Protein AF-A0A524IT46-F1 (afdb_monomer_lite)

Foldseek 3Di:
DDDDDDDDDDDDDDDDDDDPDPDDDDDDDDDDDDDDDDDDDDDDDDDPDDDPPDDPPPPPPPPDDDDDDDDDDDDDPDDDDDDDDDDDPPPPPPPPPPDPDPPPPPPPPPPPPPPPPDDCVCVVVVPDDDDDDPDDDDDDDDPVCVVVVWDKDWDKDFDADPVRHTDDIDTPDMPTD

Structure (mmCIF, N/CA/C/O backbone):
data_AF-A0A524IT46-F1
#
_entry.id   AF-A0A524IT46-F1
#
loop_
_atom_site.group_PDB
_atom_site.id
_atom_site.type_symbol
_atom_site.label_atom_id
_atom_site.label_alt_id
_atom_site.label_comp_id
_atom_site.label_asym_id
_atom_site.label_entity_id
_atom_site.label_seq_id
_atom_site.pdbx_PDB_ins_code
_atom_site.Cartn_x
_atom_site.Cartn_y
_atom_site.Cartn_z
_atom_site.occupancy
_atom_site.B_iso_or_equiv
_atom_site.auth_seq_id
_atom_site.auth_comp_id
_atom_site.auth_asym_id
_atom_site.auth_atom_id
_atom_site.pdbx_PDB_model_num
ATOM 1 N N . MET A 1 1 ? -39.995 3.770 20.436 1.00 39.94 1 MET A N 1
ATOM 2 C CA . MET A 1 1 ? -40.757 3.853 19.175 1.00 39.94 1 MET A CA 1
ATOM 3 C C . MET A 1 1 ? -39.989 3.049 18.136 1.00 39.94 1 MET A C 1
ATOM 5 O O . MET A 1 1 ? -38.852 3.385 17.835 1.00 39.94 1 MET A O 1
ATOM 9 N N . TRP A 1 2 ? -40.535 1.892 17.767 1.00 44.12 2 TRP A N 1
ATOM 10 C CA . TRP A 1 2 ? -39.884 0.847 16.975 1.00 44.12 2 TRP A CA 1
ATOM 11 C C . TRP A 1 2 ? -40.131 1.071 15.482 1.00 44.12 2 TRP A C 1
ATOM 13 O O . TRP A 1 2 ? -41.262 1.353 15.103 1.00 44.12 2 TRP A O 1
ATOM 23 N N . LEU A 1 3 ? -39.120 0.862 14.637 1.00 50.19 3 LEU A N 1
ATOM 24 C CA . LEU A 1 3 ? -39.320 0.649 13.203 1.00 50.19 3 LEU A CA 1
ATOM 25 C C . LEU A 1 3 ? -38.390 -0.468 12.727 1.00 50.19 3 LEU A C 1
ATOM 27 O O . LEU A 1 3 ? -37.176 -0.318 12.615 1.00 50.19 3 LEU A O 1
ATOM 31 N N . LYS A 1 4 ? -39.018 -1.626 12.522 1.00 51.12 4 LYS A N 1
ATOM 32 C CA . LYS A 1 4 ? -38.466 -2.873 12.002 1.00 51.12 4 LYS A CA 1
ATOM 33 C C . LYS A 1 4 ? -38.651 -2.841 10.483 1.00 51.12 4 LYS A C 1
ATOM 35 O O . LYS A 1 4 ? -39.769 -2.629 10.023 1.00 51.12 4 LYS A O 1
ATOM 40 N N . LYS A 1 5 ? -37.585 -3.047 9.708 1.00 56.12 5 LYS A N 1
ATOM 41 C CA . LYS A 1 5 ? -37.673 -3.260 8.256 1.00 56.12 5 LYS A CA 1
ATOM 42 C C . LYS A 1 5 ? -36.943 -4.551 7.908 1.00 56.12 5 LYS A C 1
ATOM 44 O O . LYS A 1 5 ? -35.742 -4.663 8.126 1.00 56.12 5 LYS A O 1
ATOM 49 N N . SER A 1 6 ? -37.704 -5.527 7.424 1.00 55.91 6 SER A N 1
ATOM 50 C CA . SER A 1 6 ? -37.233 -6.787 6.852 1.00 55.91 6 SER A CA 1
ATOM 51 C C . SER A 1 6 ? -37.182 -6.687 5.328 1.00 55.91 6 SER A C 1
ATOM 53 O O . SER A 1 6 ? -38.125 -6.186 4.721 1.00 55.91 6 SER A O 1
ATOM 55 N N . SER A 1 7 ? -36.123 -7.214 4.720 1.00 52.28 7 SER A N 1
ATOM 56 C CA . SER A 1 7 ? -36.059 -7.634 3.311 1.00 52.28 7 SER A CA 1
ATOM 57 C C . SER A 1 7 ? -34.937 -8.680 3.241 1.00 52.28 7 SER A C 1
ATOM 59 O O . SER A 1 7 ? -33.802 -8.350 3.568 1.00 52.28 7 SER A O 1
ATOM 61 N N . SER A 1 8 ? -35.245 -9.983 3.166 1.00 53.09 8 SER A N 1
ATOM 62 C CA . SER A 1 8 ? -35.375 -10.779 1.923 1.00 53.09 8 SER A CA 1
ATOM 63 C C . SER A 1 8 ? -34.148 -10.586 1.021 1.00 53.09 8 SER A C 1
ATOM 65 O O . SER A 1 8 ? -34.029 -9.533 0.404 1.00 53.09 8 SER A O 1
ATOM 67 N N . MET A 1 9 ? -33.097 -11.406 1.137 1.00 45.31 9 MET A N 1
ATOM 68 C CA . MET A 1 9 ? -32.900 -12.777 0.614 1.00 45.31 9 MET A CA 1
ATOM 69 C C . MET A 1 9 ? -32.744 -12.805 -0.916 1.00 45.31 9 MET A C 1
ATOM 71 O O . MET A 1 9 ? -33.704 -12.633 -1.658 1.00 45.31 9 MET A O 1
ATOM 75 N N . GLY A 1 10 ? -31.492 -12.992 -1.337 1.00 50.19 10 GLY A N 1
ATOM 76 C CA . GLY A 1 10 ? -31.010 -13.196 -2.698 1.00 50.19 10 GLY A CA 1
ATOM 77 C C . GLY A 1 10 ? -29.637 -13.871 -2.606 1.00 50.19 10 GLY A C 1
ATOM 78 O O . GLY A 1 10 ? -28.869 -13.615 -1.681 1.00 50.19 10 GLY A O 1
ATOM 79 N N . GLU A 1 11 ? -29.404 -14.814 -3.499 1.00 43.94 11 GLU A N 1
ATOM 80 C CA . GLU A 1 11 ? -28.719 -16.079 -3.270 1.00 43.94 11 GLU A CA 1
ATOM 81 C C . GLU A 1 11 ? -27.234 -16.061 -3.701 1.00 43.94 11 GLU A C 1
ATOM 83 O O . GLU A 1 11 ? -26.870 -15.502 -4.728 1.00 43.94 11 GLU A O 1
ATOM 88 N N . ILE A 1 12 ? -26.394 -16.654 -2.846 1.00 54.09 12 ILE A N 1
ATOM 89 C CA . ILE A 1 12 ? -25.163 -17.436 -3.074 1.00 54.09 12 ILE A CA 1
ATOM 90 C C . ILE A 1 12 ? -24.257 -17.048 -4.267 1.00 54.09 12 ILE A C 1
ATOM 92 O O . ILE A 1 12 ? -24.386 -17.557 -5.373 1.00 54.09 12 ILE A O 1
ATOM 96 N N . HIS A 1 13 ? -23.170 -16.334 -3.958 1.00 48.09 13 HIS A N 1
ATOM 97 C CA . HIS A 1 13 ? -21.850 -16.641 -4.518 1.00 48.09 13 HIS A CA 1
ATOM 98 C C . HIS A 1 13 ? -20.865 -16.828 -3.361 1.00 48.09 13 HIS A C 1
ATOM 100 O O . HIS A 1 13 ? -20.637 -15.940 -2.540 1.00 48.09 13 HIS A O 1
ATOM 106 N N . THR A 1 14 ? -20.320 -18.037 -3.269 1.00 56.66 14 THR A N 1
ATOM 107 C CA . THR A 1 14 ? -19.380 -18.501 -2.251 1.00 56.66 14 THR A CA 1
ATOM 108 C C . THR A 1 14 ? -18.044 -17.765 -2.338 1.00 56.66 14 THR A C 1
ATOM 110 O O . THR A 1 14 ? -17.116 -18.207 -3.010 1.00 56.66 14 THR A O 1
ATOM 113 N N . GLY A 1 15 ? -17.928 -16.669 -1.598 1.00 47.44 15 GLY A N 1
ATOM 114 C CA . GLY A 1 15 ? -16.669 -16.175 -1.054 1.00 47.44 15 GLY A CA 1
ATOM 115 C C . GLY A 1 15 ? -16.802 -16.167 0.461 1.00 47.44 15 GLY A C 1
ATOM 116 O O . GLY A 1 15 ? -17.434 -15.273 1.012 1.00 47.44 15 GLY A O 1
ATOM 117 N N . LYS A 1 16 ? -16.271 -17.194 1.139 1.00 45.81 16 LYS A N 1
ATOM 118 C CA . LYS A 1 16 ? -16.244 -17.277 2.607 1.00 45.81 16 LYS A CA 1
ATOM 119 C C . LYS A 1 16 ? -15.520 -16.048 3.169 1.00 45.81 16 LYS A C 1
ATOM 121 O O . LYS A 1 16 ? -14.296 -16.001 3.199 1.00 45.81 16 LYS A O 1
ATOM 126 N N . THR A 1 17 ? -16.284 -15.058 3.613 1.00 45.09 17 THR A N 1
ATOM 127 C CA . THR A 1 17 ? -15.803 -13.968 4.461 1.00 45.09 17 THR A CA 1
ATOM 128 C C . THR A 1 17 ? -15.841 -14.458 5.903 1.00 45.09 17 THR A C 1
ATOM 130 O O . THR A 1 17 ? -16.911 -14.607 6.488 1.00 45.09 17 THR A O 1
ATOM 133 N N . VAL A 1 18 ? -14.671 -14.753 6.467 1.00 43.62 18 VAL A N 1
ATOM 134 C CA . VAL A 1 18 ? -14.528 -15.014 7.902 1.00 43.62 18 VAL A CA 1
ATOM 135 C C . VAL A 1 18 ? -14.443 -13.658 8.597 1.00 43.62 18 VAL A C 1
ATOM 137 O O . VAL A 1 18 ? -13.430 -12.968 8.519 1.00 43.62 18 VAL A O 1
ATOM 140 N N . PHE A 1 19 ? -15.539 -13.252 9.232 1.00 35.38 19 PHE A N 1
ATOM 141 C CA . PHE A 1 19 ? -15.561 -12.115 10.144 1.00 35.38 19 PHE A CA 1
ATOM 142 C C . PHE A 1 19 ? -15.072 -12.590 11.514 1.00 35.38 19 PHE A C 1
ATOM 144 O O . PHE A 1 19 ? -15.759 -13.366 12.174 1.00 35.38 19 PHE A O 1
ATOM 151 N N . PHE A 1 20 ? -13.912 -12.114 11.964 1.00 40.88 20 PHE A N 1
ATOM 152 C CA . PHE A 1 20 ? -13.552 -12.208 13.377 1.00 40.88 20 PHE A CA 1
ATOM 153 C C . PHE A 1 20 ? -14.271 -11.086 14.133 1.00 40.88 20 PHE A C 1
ATOM 155 O O . PHE A 1 20 ? -13.866 -9.923 14.111 1.00 40.88 20 PHE A O 1
ATOM 162 N N . LEU A 1 21 ? -15.385 -11.451 14.766 1.00 39.78 21 LEU A N 1
ATOM 163 C CA . LEU A 1 21 ? -16.001 -10.698 15.851 1.00 39.78 21 LEU A CA 1
ATOM 164 C C . LEU A 1 21 ? -15.106 -10.849 17.087 1.00 39.78 21 LEU A C 1
ATOM 166 O O . LEU A 1 21 ? -15.119 -11.884 17.743 1.00 39.78 21 LEU A O 1
ATOM 170 N N . LEU A 1 22 ? -14.323 -9.818 17.407 1.00 42.00 22 LEU A N 1
ATOM 171 C CA . LEU A 1 22 ? -13.729 -9.664 18.737 1.00 42.00 22 LEU A CA 1
ATOM 172 C C . LEU A 1 22 ? -14.824 -9.133 19.667 1.00 42.00 22 LEU A C 1
ATOM 174 O O . LEU A 1 22 ? -15.018 -7.927 19.854 1.00 42.00 22 LEU A O 1
ATOM 178 N N . GLU A 1 23 ? -15.617 -10.079 20.160 1.00 47.88 23 GLU A N 1
ATOM 179 C CA . GLU A 1 23 ? -16.668 -9.863 21.136 1.00 47.88 23 GLU A CA 1
ATOM 180 C C . GLU A 1 23 ? -16.050 -9.717 22.531 1.00 47.88 23 GLU A C 1
ATOM 182 O O . GLU A 1 23 ? -15.517 -10.632 23.142 1.00 47.88 23 GLU A O 1
ATOM 187 N N . LYS A 1 24 ? -16.088 -8.466 22.974 1.00 56.31 24 LYS A N 1
ATOM 188 C CA . LYS A 1 24 ? -16.085 -7.960 24.343 1.00 56.31 24 LYS A CA 1
ATOM 189 C C . LYS A 1 24 ? -16.598 -8.962 25.391 1.00 56.31 24 LYS A C 1
ATOM 191 O O . LYS A 1 24 ? -17.806 -9.055 25.590 1.00 56.31 24 LYS A O 1
ATOM 196 N N . GLU A 1 25 ? -15.701 -9.519 26.199 1.00 58.19 25 GLU A N 1
ATOM 197 C CA . GLU A 1 25 ? -16.075 -10.040 27.516 1.00 58.19 25 GLU A CA 1
ATOM 198 C C . GLU A 1 25 ? -15.650 -9.076 28.623 1.00 58.19 25 GLU A C 1
ATOM 200 O O . GLU A 1 25 ? -14.479 -8.810 28.895 1.00 58.19 25 GLU A O 1
ATOM 205 N N . ARG A 1 26 ? -16.680 -8.490 29.235 1.00 57.28 26 ARG A N 1
ATOM 206 C CA . ARG A 1 26 ? -16.604 -7.784 30.504 1.00 57.28 26 ARG A CA 1
ATOM 207 C C . ARG A 1 26 ? -16.446 -8.813 31.624 1.00 57.28 26 ARG A C 1
ATOM 209 O O . ARG A 1 26 ? -17.332 -9.624 31.837 1.00 57.28 26 ARG A O 1
ATOM 216 N N . SER A 1 27 ? -15.369 -8.671 32.385 1.00 59.50 27 SER A N 1
ATOM 217 C CA . SER A 1 27 ? -15.370 -8.576 33.852 1.00 59.50 27 SER A CA 1
ATOM 218 C C . SER A 1 27 ? -16.760 -8.651 34.529 1.00 59.50 27 SER A C 1
ATOM 220 O O . SER A 1 27 ? -17.532 -7.694 34.447 1.00 59.50 27 SER A O 1
ATOM 222 N N . MET A 1 28 ? -17.071 -9.753 35.220 1.00 46.62 28 MET A N 1
ATOM 223 C CA . MET A 1 28 ? -17.035 -9.862 36.696 1.00 46.62 28 MET A CA 1
ATOM 224 C C . MET A 1 28 ? -17.572 -11.235 37.186 1.00 46.62 28 MET A C 1
ATOM 226 O O . MET A 1 28 ? -18.347 -11.877 36.479 1.00 46.62 28 MET A O 1
ATOM 230 N N . PRO A 1 29 ? -17.147 -11.683 38.386 1.00 63.66 29 PRO A N 1
ATOM 231 C CA . PRO A 1 29 ? -17.326 -13.020 38.944 1.00 63.66 29 PRO A CA 1
ATOM 232 C C . PRO A 1 29 ? -18.593 -13.122 39.802 1.00 63.66 29 PRO A C 1
ATOM 234 O O . PRO A 1 29 ? -19.018 -12.118 40.359 1.00 63.66 29 PRO A O 1
ATOM 237 N N . PHE A 1 30 ? -19.123 -14.334 39.983 1.00 42.88 30 PHE A N 1
ATOM 238 C CA . PHE A 1 30 ? -19.646 -14.869 41.253 1.00 42.88 30 PHE A CA 1
ATOM 239 C C . PHE A 1 30 ? -20.486 -16.135 40.998 1.00 42.88 30 PHE A C 1
ATOM 241 O O . PHE A 1 30 ? -21.487 -16.093 40.298 1.00 42.88 30 PHE A O 1
ATOM 248 N N . ILE A 1 31 ? -20.078 -17.221 41.662 1.00 52.00 31 ILE A N 1
ATOM 249 C CA . ILE A 1 31 ? -20.943 -18.198 42.345 1.00 52.00 31 ILE A CA 1
ATOM 250 C C . ILE A 1 31 ? -22.008 -18.908 41.492 1.00 52.00 31 ILE A C 1
ATOM 252 O O . ILE A 1 31 ? -23.108 -18.408 41.340 1.00 52.00 31 ILE A O 1
ATOM 256 N N . TYR A 1 32 ? -21.720 -20.148 41.089 1.00 49.31 32 TYR A N 1
ATOM 257 C CA . TYR A 1 32 ? -22.638 -21.301 41.170 1.00 49.31 32 TYR A CA 1
ATOM 258 C C . TYR A 1 32 ? -21.760 -22.558 41.006 1.00 49.31 32 TYR A C 1
ATOM 260 O O . TYR A 1 32 ? -21.230 -22.828 39.937 1.00 49.31 32 TYR A O 1
ATOM 268 N N . ALA A 1 33 ? -21.251 -23.116 42.103 1.00 48.38 33 ALA A N 1
ATOM 269 C CA . ALA A 1 33 ? -21.894 -24.176 42.880 1.00 48.38 33 ALA A CA 1
ATOM 270 C C . ALA A 1 33 ? -21.978 -25.512 42.114 1.00 48.38 33 ALA A C 1
ATOM 272 O O . ALA A 1 33 ? -22.869 -25.730 41.306 1.00 48.38 33 ALA A O 1
ATOM 273 N N . MET A 1 34 ? -21.026 -26.394 42.448 1.00 51.22 34 MET A N 1
ATOM 274 C CA . MET A 1 34 ? -21.264 -27.798 42.808 1.00 51.22 34 MET A CA 1
ATOM 275 C C . MET A 1 34 ? -22.280 -28.576 41.957 1.00 51.22 34 MET A C 1
ATOM 277 O O . MET A 1 34 ? -23.466 -28.611 42.271 1.00 51.22 34 MET A O 1
ATOM 281 N N . LEU A 1 35 ? -21.770 -29.381 41.022 1.00 51.12 35 LEU A N 1
ATOM 282 C CA . LEU A 1 35 ? -22.199 -30.777 40.951 1.00 51.12 35 LEU A CA 1
ATOM 283 C C . LEU A 1 35 ? -21.049 -31.672 40.486 1.00 51.12 35 LEU A C 1
ATOM 285 O O . LEU A 1 35 ? -20.541 -31.594 39.373 1.00 51.12 35 LEU A O 1
ATOM 289 N N . ILE A 1 36 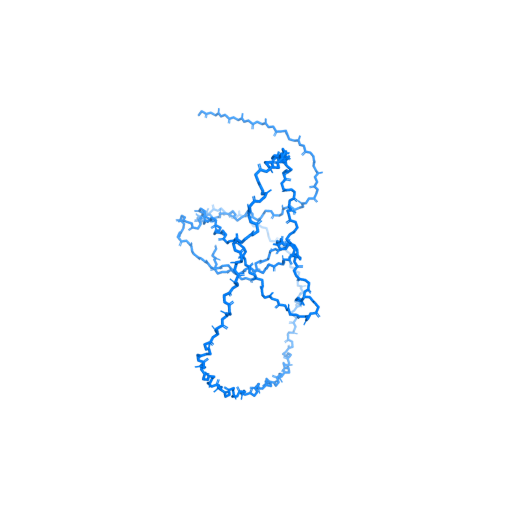? -20.629 -32.483 41.447 1.00 52.44 36 ILE A N 1
ATOM 290 C CA . ILE A 1 36 ? -19.664 -33.567 41.392 1.00 52.44 36 ILE A CA 1
ATOM 291 C C . ILE A 1 36 ? -20.231 -34.695 40.525 1.00 52.44 36 ILE A C 1
ATOM 293 O O . ILE A 1 36 ? -21.301 -35.205 40.840 1.00 52.44 36 ILE A O 1
ATOM 297 N N . VAL A 1 37 ? -19.467 -35.160 39.534 1.00 49.62 37 VAL A N 1
ATOM 298 C CA . VAL A 1 37 ? -19.408 -36.586 39.169 1.00 49.62 37 VAL A CA 1
ATOM 299 C C . VAL A 1 37 ? -17.947 -36.922 38.834 1.00 49.62 37 VAL A C 1
ATOM 301 O O . VAL A 1 37 ? -17.396 -36.334 37.902 1.00 49.62 37 VAL A O 1
ATOM 304 N N . PRO A 1 38 ? -17.285 -37.812 39.595 1.00 60.12 38 PRO A N 1
ATOM 305 C CA . PRO A 1 38 ? -15.946 -38.291 39.288 1.00 60.12 38 PRO A CA 1
ATOM 306 C C . PRO A 1 38 ? -16.002 -39.559 38.418 1.00 60.12 38 PRO A C 1
ATOM 308 O O . PRO A 1 38 ? -17.064 -40.142 38.218 1.00 60.12 38 PRO A O 1
ATOM 311 N N . ILE A 1 39 ? -14.805 -40.038 38.056 1.00 49.84 39 ILE A N 1
ATOM 312 C CA . ILE A 1 39 ? -14.458 -41.369 37.521 1.00 49.84 39 ILE A CA 1
ATOM 313 C C . ILE A 1 39 ? -14.318 -41.405 35.985 1.00 49.84 39 ILE A C 1
ATOM 315 O O . ILE A 1 39 ? -15.285 -41.567 35.255 1.00 49.84 39 ILE A O 1
ATOM 319 N N . TYR A 1 40 ? -13.078 -41.345 35.488 1.00 47.16 40 TYR A N 1
ATOM 320 C CA . TYR A 1 40 ? -12.371 -42.572 35.096 1.00 47.16 40 TYR A CA 1
ATOM 321 C C . TYR A 1 40 ? -10.862 -42.327 34.970 1.00 47.16 40 TYR A C 1
ATOM 323 O O . TYR A 1 40 ? -10.390 -41.443 34.261 1.00 47.16 40 TYR A O 1
ATOM 331 N N . ILE A 1 41 ? -10.124 -43.140 35.721 1.00 52.97 41 ILE A N 1
ATOM 332 C CA . ILE A 1 41 ? -8.674 -43.296 35.692 1.00 52.97 41 ILE A CA 1
ATOM 333 C C . ILE A 1 41 ? -8.305 -43.943 34.356 1.00 52.97 41 ILE A C 1
ATOM 335 O O . ILE A 1 41 ? -8.860 -44.977 33.991 1.00 52.97 41 ILE A O 1
ATOM 339 N N . GLY A 1 42 ? -7.359 -43.336 33.648 1.00 44.75 42 GLY A N 1
ATOM 340 C CA . GLY A 1 42 ? -6.827 -43.829 32.384 1.00 44.75 42 GLY A CA 1
ATOM 341 C C . GLY A 1 42 ? -5.427 -43.284 32.167 1.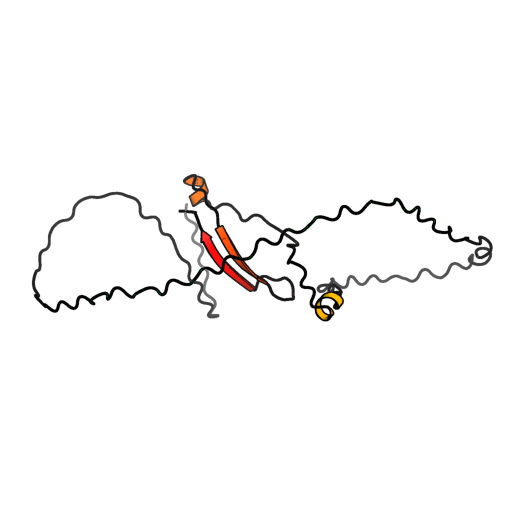00 44.75 42 GLY A C 1
ATOM 342 O O . GLY A 1 42 ? -5.220 -42.329 31.428 1.00 44.75 42 GLY A O 1
ATOM 343 N N . SER A 1 43 ? -4.479 -43.877 32.883 1.00 52.75 43 SER A N 1
ATOM 344 C CA . SER A 1 43 ? -3.044 -43.773 32.656 1.00 52.75 43 SER A CA 1
ATOM 345 C C . SER A 1 43 ? -2.686 -44.049 31.194 1.00 52.75 43 SER A C 1
ATOM 347 O O . SER A 1 43 ? -2.996 -45.128 30.699 1.00 52.75 43 SER A O 1
ATOM 349 N N . LEU A 1 44 ? -1.957 -43.136 30.555 1.00 49.72 44 LEU A N 1
ATOM 350 C CA . LEU A 1 44 ? -0.719 -43.463 29.846 1.00 49.72 44 LEU A CA 1
ATOM 351 C C . LEU A 1 44 ? 0.067 -42.165 29.624 1.00 49.72 44 LEU A C 1
ATOM 353 O O . LEU A 1 44 ? -0.228 -41.342 28.761 1.00 49.72 44 LEU A O 1
ATOM 357 N N . SER A 1 45 ? 1.065 -41.977 30.475 1.00 49.16 45 SER A N 1
ATOM 358 C CA . SER A 1 45 ? 2.138 -41.008 30.326 1.00 49.16 45 SER A CA 1
ATOM 359 C C . SER A 1 45 ? 2.925 -41.302 29.048 1.00 49.16 45 SER A C 1
ATOM 361 O O . SER A 1 45 ? 3.671 -42.277 28.997 1.00 49.16 45 SER A O 1
ATOM 363 N N . CYS A 1 46 ? 2.797 -40.447 28.038 1.00 41.34 46 CYS A N 1
ATOM 364 C CA . CYS A 1 46 ? 3.776 -40.343 26.962 1.00 41.34 46 CYS A CA 1
ATOM 365 C C . CYS A 1 46 ? 4.326 -38.918 26.992 1.00 41.34 46 CYS A C 1
ATOM 367 O O . CYS A 1 46 ? 3.801 -38.013 26.350 1.00 41.34 46 CYS A O 1
ATOM 369 N N . VAL A 1 47 ? 5.347 -38.711 27.824 1.00 62.81 47 VAL A N 1
ATOM 370 C CA . VAL A 1 47 ? 6.176 -37.506 27.783 1.00 62.81 47 VAL A CA 1
ATOM 371 C C . VAL A 1 47 ? 7.109 -37.683 26.586 1.00 62.81 47 VAL A C 1
ATOM 373 O O . VAL A 1 47 ? 7.915 -38.615 26.607 1.00 62.81 47 VAL A O 1
ATOM 376 N N . PRO A 1 48 ? 7.021 -36.860 25.528 1.00 58.06 48 PRO A N 1
ATOM 377 C CA . PRO A 1 48 ? 8.047 -36.863 24.503 1.00 58.06 48 PRO A CA 1
ATOM 378 C C . PRO A 1 48 ? 9.336 -36.340 25.135 1.00 58.06 48 PRO A C 1
ATOM 380 O O . PRO A 1 48 ? 9.428 -35.197 25.581 1.00 58.06 48 PRO A O 1
ATOM 383 N N . GLN A 1 49 ? 10.318 -37.228 25.215 1.00 63.72 49 GLN A N 1
ATOM 384 C CA . GLN A 1 49 ? 11.682 -36.925 25.599 1.00 63.72 49 GLN A CA 1
ATOM 385 C C . GLN A 1 49 ? 12.255 -35.960 24.552 1.00 63.72 49 GLN A C 1
ATOM 387 O O . GLN A 1 49 ? 12.574 -36.349 23.429 1.00 63.72 49 GLN A O 1
ATOM 392 N N . VAL A 1 50 ? 12.307 -34.674 24.901 1.00 60.81 50 VAL A N 1
ATOM 393 C CA . VAL A 1 50 ? 12.970 -33.636 24.109 1.00 60.81 50 VAL A CA 1
ATOM 394 C C . VAL A 1 50 ? 14.469 -33.902 24.200 1.00 60.81 50 VAL A C 1
ATOM 396 O O . VAL A 1 50 ? 15.094 -33.671 25.233 1.00 60.81 50 VAL A O 1
ATOM 399 N N . PHE A 1 51 ? 15.032 -34.448 23.127 1.00 60.75 51 PHE A N 1
ATOM 400 C CA . PHE A 1 51 ? 16.473 -34.498 22.932 1.00 60.75 51 PHE A CA 1
ATOM 401 C C . PHE A 1 51 ? 16.995 -33.058 22.808 1.00 60.75 51 PHE A C 1
ATOM 403 O O . PHE A 1 51 ? 16.419 -32.286 22.035 1.00 60.75 51 PHE A O 1
ATOM 410 N N . PRO A 1 52 ? 18.062 -32.668 23.526 1.00 59.22 52 PRO A N 1
ATOM 411 C CA . PRO A 1 52 ? 18.785 -31.449 23.206 1.00 59.22 52 PRO A CA 1
ATOM 412 C C . PRO A 1 52 ? 19.457 -31.663 21.847 1.00 59.22 52 PRO A C 1
ATOM 414 O O . PRO A 1 52 ? 20.516 -32.275 21.743 1.00 59.22 52 PRO A O 1
ATOM 417 N N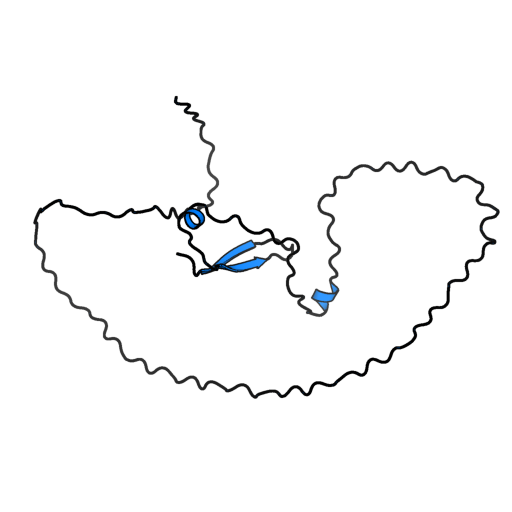 . GLY A 1 53 ? 18.770 -31.220 20.796 1.00 51.78 53 GLY A N 1
ATOM 418 C CA . GLY A 1 53 ? 19.342 -31.076 19.471 1.00 51.78 53 GLY A CA 1
ATOM 419 C C . GLY A 1 53 ? 20.446 -30.035 19.547 1.00 51.78 53 GLY A C 1
ATOM 420 O O . GLY A 1 53 ? 20.187 -28.857 19.775 1.00 51.78 53 GLY A O 1
ATOM 421 N N . GLU A 1 54 ? 21.667 -30.521 19.408 1.00 58.78 54 GLU A N 1
ATOM 422 C CA . GLU A 1 54 ? 22.876 -29.779 19.096 1.00 58.78 54 GLU A CA 1
ATOM 423 C C . GLU A 1 54 ? 22.570 -28.872 17.893 1.00 58.78 54 GLU A C 1
ATOM 425 O O . GLU A 1 54 ? 22.392 -29.332 16.764 1.00 58.78 54 GLU A O 1
ATOM 430 N N . PHE A 1 55 ? 22.371 -27.579 18.155 1.00 53.44 55 PHE A N 1
ATOM 431 C CA . PHE A 1 55 ? 22.236 -26.592 17.095 1.00 53.44 55 PHE A CA 1
ATOM 432 C C . PHE A 1 55 ? 23.602 -26.500 16.415 1.00 53.44 55 PHE A C 1
ATOM 434 O O . PHE A 1 55 ? 24.573 -26.196 17.111 1.00 53.44 55 PHE A O 1
ATOM 441 N N . PRO A 1 56 ? 23.722 -26.753 15.099 1.00 65.44 56 PRO A N 1
ATOM 442 C CA . PRO A 1 56 ? 24.953 -26.423 14.410 1.00 65.44 56 PRO A CA 1
ATOM 443 C C . PRO A 1 56 ? 25.132 -24.914 14.546 1.00 65.44 56 PRO A C 1
ATOM 445 O O . PRO A 1 56 ? 24.278 -24.136 14.114 1.00 65.44 56 PRO A O 1
ATOM 448 N N . GLU A 1 57 ? 26.211 -24.516 15.211 1.00 58.88 57 GLU A N 1
ATOM 449 C CA . GLU A 1 57 ? 26.685 -23.142 15.239 1.00 58.88 57 GLU A CA 1
ATOM 450 C C . GLU A 1 57 ? 26.919 -22.730 13.785 1.00 58.88 57 GLU A C 1
ATOM 452 O O . GLU A 1 57 ? 27.924 -23.071 13.167 1.00 58.88 57 GLU A O 1
ATOM 457 N N . SER A 1 58 ? 25.929 -22.074 13.183 1.00 59.03 58 SER A N 1
ATOM 458 C CA . SER A 1 58 ? 26.099 -21.459 11.879 1.00 59.03 58 SER A CA 1
ATOM 459 C C . SER A 1 58 ? 27.112 -20.339 12.068 1.00 59.03 58 SER A C 1
ATOM 461 O O . SER A 1 58 ? 26.776 -19.312 12.666 1.00 59.03 58 SER A O 1
ATOM 463 N N . GLU A 1 59 ? 28.341 -20.565 11.606 1.00 65.88 59 GLU A N 1
ATOM 464 C CA . GLU A 1 59 ? 29.369 -19.543 11.445 1.00 65.88 59 GLU A CA 1
ATOM 465 C C . GLU A 1 59 ? 28.727 -18.329 10.776 1.00 65.88 59 GLU A C 1
ATOM 467 O O . GLU A 1 59 ? 28.339 -18.351 9.607 1.00 65.88 59 GLU A O 1
ATOM 472 N N . VAL A 1 60 ? 28.531 -17.273 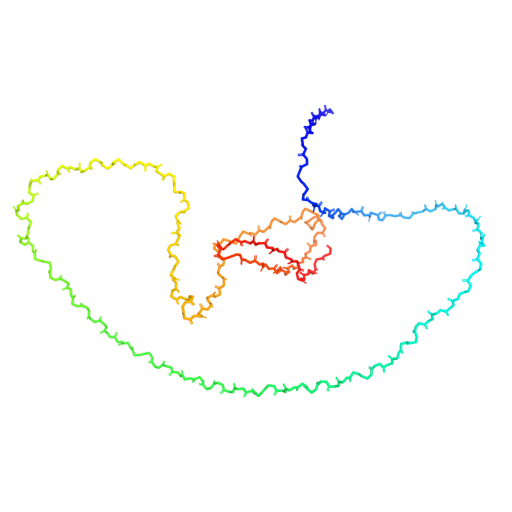11.561 1.00 61.31 60 VAL A N 1
ATOM 473 C CA . VAL A 1 60 ? 28.010 -16.010 11.060 1.00 61.31 60 VAL A CA 1
ATOM 474 C C . VAL A 1 60 ? 29.157 -15.378 10.285 1.00 61.31 60 VAL A C 1
ATOM 476 O O . VAL A 1 60 ? 30.039 -14.745 10.863 1.00 61.31 60 VAL A O 1
ATOM 479 N N . GLU A 1 61 ? 29.173 -15.624 8.977 1.00 67.94 61 GLU A N 1
ATOM 480 C CA . GLU A 1 61 ? 30.123 -15.057 8.028 1.00 67.94 61 GLU A CA 1
ATOM 481 C C . GLU A 1 61 ? 30.020 -13.526 8.117 1.00 67.94 61 GLU A C 1
ATOM 483 O O . GLU A 1 61 ? 29.051 -12.895 7.684 1.00 67.94 61 GLU A O 1
ATOM 488 N N . THR A 1 62 ? 30.979 -12.919 8.815 1.00 64.94 62 THR A N 1
ATOM 489 C CA . THR A 1 62 ? 30.995 -11.483 9.075 1.00 64.94 62 THR A CA 1
ATOM 490 C C . THR A 1 62 ? 31.290 -10.764 7.765 1.00 64.94 62 THR A C 1
ATOM 492 O O . THR A 1 62 ? 32.404 -10.795 7.248 1.00 64.94 62 THR A O 1
ATOM 495 N N . LEU A 1 63 ? 30.258 -10.133 7.198 1.00 65.75 63 LEU A N 1
ATOM 496 C CA . LEU A 1 63 ? 30.360 -9.338 5.978 1.00 65.75 63 LEU A CA 1
ATOM 497 C C . LEU A 1 63 ? 31.482 -8.302 6.124 1.00 65.75 63 LEU A C 1
ATOM 499 O O . LEU A 1 63 ? 31.466 -7.473 7.037 1.00 65.75 63 LEU A O 1
ATOM 503 N N . ALA A 1 64 ? 32.455 -8.358 5.213 1.00 73.69 64 ALA A N 1
ATOM 504 C CA . ALA A 1 64 ? 33.561 -7.416 5.170 1.00 73.69 64 ALA A CA 1
ATOM 505 C C . ALA A 1 64 ? 33.023 -5.981 5.070 1.00 73.69 64 ALA A C 1
ATOM 507 O O . ALA A 1 64 ? 32.194 -5.666 4.214 1.00 73.69 64 ALA A O 1
ATOM 508 N N . VAL A 1 65 ? 33.498 -5.105 5.955 1.00 73.44 65 VAL A N 1
ATOM 509 C CA . VAL A 1 65 ? 33.161 -3.679 5.942 1.00 73.44 65 VAL A CA 1
ATOM 510 C C . VAL A 1 65 ? 33.744 -3.068 4.668 1.00 73.44 65 VAL A C 1
ATOM 512 O O . VAL A 1 65 ? 34.948 -2.850 4.560 1.00 73.44 65 VAL A O 1
ATOM 515 N N . ILE A 1 66 ? 32.889 -2.819 3.677 1.00 67.31 66 ILE A N 1
ATOM 516 C CA . ILE A 1 66 ? 33.279 -2.148 2.436 1.00 67.31 66 ILE A CA 1
ATOM 517 C C . ILE A 1 66 ? 33.345 -0.646 2.725 1.00 67.31 66 ILE A C 1
ATOM 519 O O . ILE A 1 66 ? 32.322 0.031 2.828 1.00 67.31 66 ILE A O 1
ATOM 523 N N . GLU A 1 67 ? 34.558 -0.114 2.856 1.00 75.44 67 GLU A N 1
ATOM 524 C CA . GLU A 1 67 ? 34.789 1.326 2.953 1.00 75.44 67 GLU A CA 1
ATOM 525 C C . GLU A 1 67 ? 34.585 1.974 1.572 1.00 75.44 67 GLU A C 1
ATOM 527 O O . GLU A 1 67 ? 35.461 1.964 0.702 1.00 75.44 67 GLU A O 1
ATOM 532 N N . VAL A 1 68 ? 33.395 2.531 1.341 1.00 73.12 68 VAL A N 1
ATOM 533 C CA . VAL A 1 68 ? 33.086 3.268 0.110 1.00 73.12 68 VAL A CA 1
ATOM 534 C C . VAL A 1 68 ? 33.689 4.668 0.215 1.00 73.12 68 VAL A C 1
ATOM 536 O O . VAL A 1 68 ? 33.110 5.570 0.819 1.00 73.12 68 VAL A O 1
ATOM 539 N N . LYS A 1 69 ? 34.869 4.865 -0.383 1.00 72.81 69 LYS A N 1
ATOM 540 C CA . LYS A 1 69 ? 35.495 6.190 -0.501 1.00 72.81 69 LYS A CA 1
ATOM 541 C C . LYS A 1 69 ? 34.603 7.107 -1.340 1.00 72.81 69 LYS A C 1
ATOM 543 O O . LYS A 1 69 ? 34.537 6.973 -2.561 1.00 72.81 69 LYS A O 1
ATOM 548 N N . GLY A 1 70 ? 33.917 8.043 -0.688 1.00 71.69 70 GLY A N 1
ATOM 549 C CA . GLY A 1 70 ? 33.110 9.054 -1.365 1.00 71.69 70 GLY A CA 1
ATOM 550 C C . GLY A 1 70 ? 33.985 9.941 -2.251 1.00 71.69 70 GLY A C 1
ATOM 551 O O . GLY A 1 70 ? 34.859 10.650 -1.754 1.00 71.69 70 GLY A O 1
ATOM 552 N N . GLN A 1 71 ? 33.765 9.911 -3.566 1.00 68.81 71 GLN A N 1
ATOM 553 C CA . GLN A 1 71 ? 34.356 10.890 -4.476 1.00 68.81 71 GLN A CA 1
ATOM 554 C C . GLN A 1 71 ? 33.466 12.131 -4.535 1.00 68.81 71 GLN A C 1
ATOM 556 O O . GLN A 1 71 ? 32.327 12.085 -4.997 1.00 68.81 71 GLN A O 1
ATOM 561 N N . THR A 1 72 ? 34.003 13.261 -4.081 1.00 67.56 72 THR A N 1
ATOM 562 C CA . THR A 1 72 ? 33.351 14.565 -4.204 1.00 67.56 72 THR A CA 1
ATOM 563 C C . THR A 1 72 ? 33.422 15.033 -5.655 1.00 67.56 72 THR A C 1
ATOM 565 O O . THR A 1 72 ? 34.473 15.471 -6.129 1.00 67.56 72 THR A O 1
ATOM 568 N N . LEU A 1 73 ? 32.299 14.950 -6.370 1.00 65.62 73 LEU A N 1
ATOM 569 C CA . LEU A 1 73 ? 32.165 15.520 -7.709 1.00 65.62 73 LEU A CA 1
ATOM 570 C C . LEU A 1 73 ? 32.167 17.050 -7.607 1.00 65.62 73 LEU A C 1
ATOM 572 O O . LEU A 1 73 ? 31.305 17.647 -6.963 1.00 65.62 73 LEU A O 1
ATOM 576 N N . LYS A 1 74 ? 33.147 17.699 -8.241 1.00 77.75 74 LYS A N 1
ATOM 577 C CA . LYS A 1 74 ? 33.176 19.160 -8.371 1.00 77.75 74 LYS A CA 1
ATOM 578 C C . LYS A 1 74 ? 32.103 19.569 -9.378 1.00 77.75 74 LYS A C 1
ATOM 580 O O . LYS A 1 74 ? 32.197 19.215 -10.549 1.00 77.75 74 LYS A O 1
ATOM 585 N N . SER A 1 75 ? 31.085 20.301 -8.931 1.00 70.06 75 SER A N 1
ATOM 586 C CA . SER A 1 75 ? 30.061 20.840 -9.825 1.00 70.06 75 SER A CA 1
ATOM 587 C C . SER A 1 75 ? 30.672 21.939 -10.697 1.00 70.06 75 SER A C 1
ATOM 589 O O . SER A 1 75 ? 30.918 23.052 -10.229 1.00 70.06 75 SER A O 1
ATOM 591 N N . THR A 1 76 ? 30.939 21.636 -11.962 1.00 78.38 76 THR A N 1
ATOM 592 C CA . THR A 1 76 ? 31.306 22.652 -12.949 1.00 78.38 76 THR A CA 1
ATOM 593 C C . THR A 1 76 ? 30.027 23.254 -13.514 1.00 78.38 76 THR A C 1
ATOM 595 O O . THR A 1 76 ? 29.254 22.568 -14.178 1.00 78.38 76 THR A O 1
ATOM 598 N N . THR A 1 77 ? 29.796 24.540 -13.249 1.00 79.62 77 THR A N 1
ATOM 599 C CA . THR A 1 77 ? 28.712 25.314 -13.864 1.00 79.62 77 THR A CA 1
ATOM 600 C C . THR A 1 77 ? 29.002 25.462 -15.354 1.00 79.62 77 THR A C 1
ATOM 602 O O . THR A 1 77 ? 29.697 26.383 -15.780 1.00 79.62 77 THR A O 1
ATOM 605 N N . GLN A 1 78 ? 28.524 24.514 -16.154 1.00 73.50 78 GLN A N 1
ATOM 606 C CA . GLN A 1 78 ? 28.638 24.579 -17.602 1.00 73.50 78 GLN A CA 1
ATOM 607 C C . GLN A 1 78 ? 27.538 25.512 -18.121 1.00 73.50 78 GLN A C 1
ATOM 609 O O . GLN A 1 78 ? 26.349 25.228 -17.980 1.00 73.50 78 GLN A O 1
ATOM 614 N N . ALA A 1 79 ? 27.931 26.660 -18.671 1.00 80.88 79 ALA A N 1
ATOM 615 C CA . ALA A 1 79 ? 26.999 27.599 -19.279 1.00 80.88 79 ALA A CA 1
ATOM 616 C C . ALA A 1 79 ? 26.497 27.016 -20.607 1.00 80.88 79 ALA A C 1
ATOM 618 O O . ALA A 1 79 ? 27.169 27.100 -21.634 1.00 80.88 79 ALA A O 1
ATOM 619 N N . PHE A 1 80 ? 25.321 26.390 -20.579 1.00 77.94 80 PHE A N 1
ATOM 620 C CA . PHE A 1 80 ? 24.625 25.979 -21.791 1.00 77.94 80 PHE A CA 1
ATOM 621 C C . PHE A 1 80 ? 24.039 27.215 -22.476 1.00 77.94 80 PHE A C 1
ATOM 623 O O . PHE A 1 80 ? 23.104 27.833 -21.970 1.00 77.94 80 PHE A O 1
ATOM 630 N N . SER A 1 81 ? 24.600 27.573 -23.630 1.00 83.75 81 SER A N 1
ATOM 631 C CA . SER A 1 81 ? 24.019 28.563 -24.533 1.00 83.75 81 SER A CA 1
ATOM 632 C C . SER A 1 81 ? 23.269 27.829 -25.635 1.00 83.75 81 SER A C 1
ATOM 634 O O . SER A 1 81 ? 23.869 27.084 -26.411 1.00 83.75 81 SER A O 1
ATOM 636 N N . PHE A 1 82 ? 21.956 28.021 -25.690 1.00 86.75 82 PHE A N 1
ATOM 637 C CA . PHE A 1 82 ? 21.140 27.544 -26.797 1.00 86.75 82 PHE A CA 1
ATOM 638 C C . PHE A 1 82 ? 20.933 28.703 -27.775 1.00 86.75 82 PHE A C 1
ATOM 640 O O . PHE A 1 82 ? 20.509 29.779 -27.341 1.00 86.75 82 PHE A O 1
ATOM 647 N N . PRO A 1 83 ? 21.214 28.525 -29.078 1.00 85.31 83 PRO A N 1
ATOM 648 C CA . PRO A 1 83 ? 20.904 29.553 -30.057 1.00 85.31 83 PRO A CA 1
ATOM 649 C C . PRO A 1 83 ? 19.388 29.757 -30.097 1.00 85.31 83 PRO A C 1
ATOM 651 O O . PRO A 1 83 ? 18.622 28.798 -30.205 1.00 85.31 83 PRO A O 1
ATOM 654 N N . LEU A 1 84 ? 18.952 31.012 -29.994 1.00 84.88 84 LEU A N 1
ATOM 655 C CA . LEU A 1 84 ? 17.542 31.343 -30.153 1.00 84.88 84 LEU A CA 1
ATOM 656 C C . LEU A 1 84 ? 17.117 31.029 -31.596 1.00 84.88 84 LEU A C 1
ATOM 658 O O . LEU A 1 84 ? 17.829 31.408 -32.531 1.00 84.88 84 LEU A O 1
ATOM 662 N N . PRO A 1 85 ? 15.975 30.353 -31.805 1.00 77.25 85 PRO A N 1
ATOM 663 C CA . PRO A 1 85 ? 15.463 30.126 -33.147 1.00 77.25 85 PRO A CA 1
ATOM 664 C C . PRO A 1 85 ? 15.142 31.471 -33.810 1.00 77.25 85 PRO A C 1
ATOM 666 O O . PRO A 1 85 ? 14.457 32.320 -33.239 1.00 77.25 85 PRO A O 1
ATOM 669 N N . ILE A 1 86 ? 15.651 31.665 -35.027 1.00 84.06 86 ILE A N 1
ATOM 670 C CA . ILE A 1 86 ? 15.375 32.853 -35.835 1.00 84.06 86 ILE A CA 1
ATOM 671 C C . ILE A 1 86 ? 13.984 32.675 -36.445 1.00 84.06 86 ILE A C 1
ATOM 673 O O . ILE A 1 86 ? 13.795 31.892 -37.375 1.00 84.06 86 ILE A O 1
ATOM 677 N N . PHE A 1 87 ? 12.998 33.397 -35.920 1.00 76.44 87 PHE A N 1
ATOM 678 C CA . PHE A 1 87 ? 11.673 33.463 -36.529 1.00 76.44 87 PHE A CA 1
ATOM 679 C C . PHE A 1 87 ? 11.711 34.473 -37.677 1.00 76.44 87 PHE A C 1
ATOM 681 O O . PHE A 1 87 ? 11.892 35.665 -37.446 1.00 76.44 87 PHE A O 1
ATOM 688 N N . SER A 1 88 ? 11.564 34.000 -38.917 1.00 77.19 88 SER A N 1
ATOM 689 C CA . SER A 1 88 ? 11.423 34.877 -40.084 1.00 77.19 88 SER A CA 1
ATOM 690 C C . SER A 1 88 ? 9.982 35.402 -40.163 1.00 77.19 88 SER A C 1
ATOM 692 O O . SER A 1 88 ? 9.065 34.605 -40.378 1.00 77.19 88 SER A O 1
ATOM 694 N N . PRO A 1 89 ? 9.742 36.716 -39.999 1.00 68.25 89 PRO A N 1
ATOM 695 C CA . PRO A 1 89 ? 8.390 37.280 -39.977 1.00 68.25 89 PRO A CA 1
ATOM 696 C C . PRO A 1 89 ? 7.720 37.356 -41.364 1.00 68.25 89 PRO A C 1
ATOM 698 O O . PRO A 1 89 ? 6.541 37.693 -41.457 1.00 68.25 89 PRO A O 1
ATOM 701 N N . GLU A 1 90 ? 8.425 37.033 -42.452 1.00 65.62 90 GLU A N 1
ATOM 702 C CA . GLU A 1 90 ? 7.933 37.246 -43.824 1.00 65.62 90 GLU A CA 1
ATOM 703 C C . GLU A 1 90 ? 6.891 36.212 -44.304 1.00 65.62 90 GLU A C 1
ATOM 705 O O . GLU A 1 90 ? 6.275 36.406 -45.351 1.00 65.62 90 GLU A O 1
ATOM 710 N N . LEU A 1 91 ? 6.617 35.135 -43.553 1.00 59.34 91 LEU A N 1
ATOM 711 C CA . LEU A 1 91 ? 5.702 34.073 -44.013 1.00 59.34 91 LEU A CA 1
ATOM 712 C C . LEU A 1 91 ? 4.199 34.409 -43.862 1.00 59.34 91 LEU A C 1
ATOM 714 O O . LEU A 1 91 ? 3.347 33.681 -44.368 1.00 59.34 91 LEU A O 1
ATOM 718 N N . HIS A 1 92 ? 3.830 35.503 -43.187 1.00 56.94 92 HIS A N 1
ATOM 719 C CA . HIS A 1 92 ? 2.434 35.728 -42.775 1.00 56.94 92 HIS A CA 1
ATOM 720 C C . HIS A 1 92 ? 1.579 36.587 -43.724 1.00 56.94 92 HIS A C 1
ATOM 722 O O . HIS A 1 92 ? 0.387 36.757 -43.470 1.00 56.94 92 HIS A O 1
ATOM 728 N N . LYS A 1 93 ? 2.118 37.096 -44.841 1.00 60.22 93 LYS A N 1
ATOM 729 C CA . LYS A 1 93 ? 1.388 38.052 -45.706 1.00 60.22 93 LYS A CA 1
ATOM 730 C C . LYS A 1 93 ? 0.238 37.456 -46.542 1.00 60.22 93 LYS A C 1
ATOM 732 O O . LYS A 1 93 ? -0.524 38.226 -47.107 1.00 60.22 93 LYS A O 1
ATOM 737 N N . ASN A 1 94 ? 0.061 36.130 -46.594 1.00 58.28 94 ASN A N 1
ATOM 738 C CA . ASN A 1 94 ? -0.956 35.485 -47.450 1.00 58.28 94 ASN A CA 1
ATOM 739 C C . ASN A 1 94 ? -1.974 34.582 -46.722 1.00 58.28 94 ASN A C 1
ATOM 741 O O . ASN A 1 94 ? -2.742 33.875 -47.373 1.00 58.28 94 ASN A O 1
ATOM 745 N N . LEU A 1 95 ? -2.040 34.607 -45.387 1.00 57.88 95 LEU A N 1
ATOM 746 C CA . LEU A 1 95 ? -2.975 33.769 -44.612 1.00 57.88 95 LEU A CA 1
ATOM 747 C C . LEU A 1 95 ? -4.304 34.467 -44.258 1.00 57.88 95 LEU A C 1
ATOM 749 O O . LEU A 1 95 ? -5.014 34.032 -43.358 1.00 57.88 95 LEU A O 1
ATOM 753 N N . SER A 1 96 ? -4.694 35.518 -44.990 1.00 59.34 96 SER A N 1
ATOM 754 C CA . SER A 1 96 ? -6.013 36.165 -44.836 1.00 59.34 96 SER A CA 1
ATOM 755 C C . SER A 1 96 ? -7.175 35.307 -45.343 1.00 59.34 96 SER A C 1
ATOM 757 O O . SER A 1 96 ? -8.338 35.660 -45.150 1.00 59.34 96 SER A O 1
ATOM 759 N N . ARG A 1 97 ? -6.892 34.171 -45.993 1.00 61.22 97 ARG A N 1
ATOM 760 C CA . ARG A 1 97 ? -7.919 33.177 -46.288 1.00 61.22 97 ARG A CA 1
ATOM 761 C C . ARG A 1 97 ? -8.232 32.461 -44.982 1.00 61.22 97 ARG A C 1
ATOM 763 O O . ARG A 1 97 ? -7.542 31.511 -44.628 1.00 61.22 97 ARG A O 1
ATOM 770 N N . ALA A 1 98 ? -9.242 32.963 -44.273 1.00 65.44 98 ALA A N 1
ATOM 771 C CA . ALA A 1 98 ? -9.822 32.303 -43.115 1.00 65.44 98 ALA A CA 1
ATOM 772 C C . ALA A 1 98 ? -10.076 30.839 -43.488 1.00 65.44 98 ALA A C 1
ATOM 774 O O . ALA A 1 98 ? -10.970 30.531 -44.279 1.00 65.44 98 ALA A O 1
ATOM 775 N N . LEU A 1 99 ? -9.214 29.944 -43.002 1.00 68.69 99 LEU A N 1
ATOM 776 C CA . LEU A 1 99 ? -9.460 28.520 -43.118 1.00 68.69 99 LEU A CA 1
ATOM 777 C C . LEU A 1 99 ? -10.771 28.271 -42.371 1.00 68.69 99 LEU A C 1
ATOM 779 O O . LEU A 1 99 ? -10.924 28.801 -41.265 1.00 68.69 99 LEU A O 1
ATOM 783 N N . PRO A 1 100 ? -11.735 27.548 -42.969 1.00 73.56 100 PRO A N 1
ATOM 784 C CA . PRO A 1 100 ? -12.968 27.227 -42.274 1.00 73.56 100 PRO A CA 1
ATOM 785 C C . PRO A 1 100 ? -12.580 26.566 -40.958 1.00 73.56 100 PRO A C 1
ATOM 787 O O . PRO A 1 100 ? -11.817 25.597 -40.949 1.00 73.56 100 PRO A O 1
ATOM 790 N N . LEU A 1 101 ? -13.031 27.163 -39.856 1.00 71.19 101 LEU A N 1
ATOM 791 C CA . LEU A 1 101 ? -12.759 26.648 -38.527 1.00 71.19 101 LEU A CA 1
ATOM 792 C C . LEU A 1 101 ? -13.310 25.217 -38.517 1.00 71.19 101 LEU A C 1
ATOM 794 O O . LEU A 1 101 ? -14.512 25.059 -38.746 1.00 71.19 101 LEU A O 1
ATOM 798 N N . PRO A 1 102 ? -12.470 24.178 -38.359 1.00 69.38 102 PRO A N 1
ATOM 799 C CA . PRO A 1 102 ? -12.981 22.822 -38.348 1.00 69.38 102 PRO A CA 1
ATOM 800 C C . PRO A 1 102 ? -13.983 22.740 -37.203 1.00 69.38 102 PRO A C 1
ATOM 802 O O . PRO A 1 102 ? -13.683 23.148 -36.081 1.00 69.38 102 PRO A O 1
ATOM 805 N N . GLU A 1 103 ? -15.190 22.273 -37.497 1.00 77.50 103 GLU A N 1
ATOM 806 C CA . GLU A 1 103 ? -16.211 22.062 -36.486 1.00 77.50 103 GLU A CA 1
ATOM 807 C C . GLU A 1 103 ? -15.731 20.912 -35.596 1.00 77.50 103 GLU A C 1
ATOM 809 O O . GLU A 1 103 ? -15.849 19.732 -35.932 1.00 77.50 103 GLU A O 1
ATOM 814 N N . ILE A 1 104 ? -15.064 21.261 -34.492 1.00 73.56 104 ILE A N 1
ATOM 815 C CA . ILE A 1 104 ? -14.539 20.286 -33.542 1.00 73.56 104 ILE A CA 1
ATOM 816 C C . ILE A 1 104 ? -15.739 19.729 -32.776 1.00 73.56 104 ILE A C 1
ATOM 818 O O . ILE A 1 104 ? -16.093 20.205 -31.696 1.00 73.56 104 ILE A O 1
ATOM 822 N N . HIS A 1 105 ? -16.368 18.695 -33.328 1.00 69.19 105 HIS A N 1
ATOM 823 C CA . HIS A 1 105 ? -17.290 17.855 -32.580 1.00 69.19 105 HIS A CA 1
ATOM 824 C C . HIS A 1 105 ? -16.487 17.063 -31.548 1.00 69.19 105 HIS A C 1
ATOM 826 O O . HIS A 1 105 ? -16.028 15.946 -31.793 1.00 69.19 105 HIS A O 1
ATOM 832 N N . ILE A 1 106 ? -16.298 17.663 -30.370 1.00 71.06 106 ILE A N 1
ATOM 833 C CA . ILE A 1 106 ? -15.783 16.968 -29.192 1.00 71.06 106 ILE A CA 1
ATOM 834 C C . ILE A 1 106 ? -16.887 16.018 -28.734 1.00 71.06 106 ILE A C 1
ATOM 836 O O . ILE A 1 106 ? -17.665 16.314 -27.824 1.00 71.06 106 ILE A O 1
ATOM 840 N N . ASN A 1 107 ? -16.967 14.857 -29.377 1.00 66.38 107 ASN A N 1
ATOM 841 C CA . ASN A 1 107 ? -17.686 13.734 -28.814 1.00 66.38 107 ASN A CA 1
ATOM 842 C C . ASN A 1 107 ? -17.025 13.476 -27.462 1.00 66.38 107 ASN A C 1
ATOM 844 O O . ASN A 1 107 ? -15.848 13.118 -27.403 1.00 66.38 107 ASN A O 1
ATOM 848 N N . ARG A 1 108 ? -17.753 13.731 -26.367 1.00 56.62 108 ARG A N 1
ATOM 849 C CA . ARG A 1 108 ? -17.344 13.353 -25.011 1.00 56.62 108 ARG A CA 1
ATOM 850 C C . ARG A 1 108 ? -17.346 11.829 -24.932 1.00 56.62 108 ARG A C 1
ATOM 852 O O . ARG A 1 108 ? -18.230 11.213 -24.338 1.00 56.62 108 ARG A O 1
ATOM 859 N N . ILE A 1 109 ? -16.358 11.221 -25.574 1.00 56.03 109 ILE A N 1
ATOM 860 C CA . ILE A 1 109 ? -15.972 9.848 -25.331 1.00 56.03 109 ILE A CA 1
ATOM 861 C C . ILE A 1 109 ? -15.502 9.885 -23.886 1.00 56.03 109 ILE A C 1
ATOM 863 O O . ILE A 1 109 ? -14.499 10.518 -23.555 1.00 56.03 109 ILE A O 1
ATOM 867 N N . HIS A 1 110 ? -16.318 9.315 -23.004 1.00 57.09 110 HIS A N 1
ATOM 868 C CA . HIS A 1 110 ? -15.934 9.123 -21.620 1.00 57.09 110 HIS A CA 1
ATOM 869 C C . HIS A 1 110 ? -14.580 8.420 -21.658 1.00 57.09 110 HIS A C 1
ATOM 871 O O . HIS A 1 110 ? -14.476 7.413 -22.365 1.00 57.09 110 HIS A O 1
ATOM 877 N N . PRO A 1 111 ? -13.537 8.949 -20.997 1.00 53.91 111 PRO A N 1
ATOM 878 C CA . PRO A 1 111 ? -12.237 8.314 -21.012 1.00 53.91 111 PRO A CA 1
ATOM 879 C C . PRO A 1 111 ? -12.396 6.965 -20.319 1.00 53.91 111 PRO A C 1
ATOM 881 O O . PRO A 1 111 ? -12.327 6.853 -19.096 1.00 53.91 111 PRO A O 1
ATOM 884 N N . HIS A 1 112 ? -12.645 5.924 -21.106 1.00 57.22 112 HIS A N 1
ATOM 885 C CA . HIS A 1 112 ? -12.385 4.566 -20.699 1.00 57.22 112 HIS A CA 1
ATOM 886 C C . HIS A 1 112 ? -10.884 4.515 -20.483 1.00 57.22 112 HIS A C 1
ATOM 888 O O . HIS A 1 112 ? -10.135 4.417 -21.447 1.00 57.22 112 HIS A O 1
ATOM 894 N N . THR A 1 113 ? -10.480 4.703 -19.221 1.00 59.84 113 THR A N 1
ATOM 895 C CA . THR A 1 113 ? -9.154 4.393 -18.681 1.00 59.84 113 THR A CA 1
ATOM 896 C C . THR A 1 113 ? -8.062 4.607 -19.720 1.00 59.84 113 THR A C 1
ATOM 898 O O . THR A 1 113 ? -7.619 3.635 -20.332 1.00 59.84 113 THR A O 1
ATOM 901 N N . SER A 1 114 ? -7.684 5.865 -19.976 1.00 57.72 114 SER A N 1
ATOM 902 C CA . SER A 1 114 ? -6.554 6.161 -20.854 1.00 57.72 114 SER A CA 1
ATOM 903 C C . SER A 1 114 ? -5.391 5.288 -20.402 1.00 57.72 114 SER A C 1
ATOM 905 O O . SER A 1 114 ? -4.917 5.395 -19.269 1.00 57.72 114 SER A O 1
ATOM 907 N N . GLN A 1 115 ? -5.024 4.330 -21.250 1.00 62.19 115 GLN A N 1
ATOM 908 C CA . GLN A 1 115 ? -3.910 3.445 -20.979 1.00 62.19 115 GLN A CA 1
ATOM 909 C C . GLN A 1 115 ? -2.701 4.362 -20.891 1.00 62.19 115 GLN A C 1
ATOM 911 O O . GLN A 1 115 ? -2.292 4.962 -21.883 1.00 62.19 115 GLN A O 1
ATOM 916 N N . VAL A 1 116 ? -2.211 4.566 -19.670 1.00 67.25 116 VAL A N 1
ATOM 917 C CA . VAL A 1 116 ? -0.967 5.287 -19.438 1.00 67.25 116 VAL A CA 1
ATOM 918 C C . VAL A 1 116 ? 0.064 4.602 -20.326 1.00 67.25 116 VAL A C 1
ATOM 920 O O . VAL A 1 116 ? 0.228 3.386 -20.236 1.00 67.25 116 VAL A O 1
ATOM 923 N N . LEU A 1 117 ? 0.691 5.353 -21.233 1.00 69.69 117 LEU A N 1
ATOM 924 C CA . LEU A 1 117 ? 1.770 4.828 -22.056 1.00 69.69 117 LEU A CA 1
ATOM 925 C C . LEU A 1 117 ? 2.941 4.545 -21.113 1.00 69.69 117 LEU A C 1
ATOM 927 O O . LEU A 1 117 ? 3.676 5.450 -20.725 1.00 69.69 117 LEU A O 1
ATOM 931 N N . ILE A 1 118 ? 3.036 3.298 -20.660 1.00 71.19 118 ILE A N 1
ATOM 932 C CA . ILE A 1 118 ? 4.106 2.847 -19.780 1.00 71.19 118 ILE A CA 1
ATOM 933 C C . ILE A 1 118 ? 5.328 2.616 -20.660 1.00 71.19 118 ILE A C 1
ATOM 935 O O . ILE A 1 118 ? 5.299 1.783 -21.566 1.00 71.19 118 ILE A O 1
ATOM 939 N N . ASP A 1 119 ? 6.396 3.356 -20.381 1.00 74.81 119 ASP A N 1
ATOM 940 C CA . ASP A 1 119 ? 7.681 3.153 -21.032 1.00 74.81 119 ASP A CA 1
ATOM 941 C C . ASP A 1 119 ? 8.212 1.745 -20.709 1.00 74.81 119 ASP A C 1
ATOM 943 O O . ASP A 1 119 ? 8.393 1.368 -19.548 1.00 74.81 119 ASP A O 1
ATOM 947 N N . GLN A 1 120 ? 8.433 0.942 -21.750 1.00 78.38 120 GLN A N 1
ATOM 948 C CA . GLN A 1 120 ? 8.934 -0.426 -21.619 1.00 78.38 120 GLN A CA 1
ATOM 949 C C . GLN A 1 120 ? 10.447 -0.474 -21.377 1.00 78.38 120 GLN A C 1
ATOM 951 O O . GLN A 1 120 ? 10.969 -1.537 -21.034 1.00 78.38 120 GLN A O 1
ATOM 956 N N . THR A 1 121 ? 11.150 0.657 -21.496 1.00 79.31 121 THR A N 1
ATOM 957 C CA . THR A 1 121 ? 12.607 0.756 -21.327 1.00 79.31 121 THR A CA 1
ATOM 958 C C . THR A 1 121 ? 13.069 0.186 -19.983 1.00 79.31 121 THR A C 1
ATOM 960 O O . THR A 1 121 ? 14.028 -0.583 -19.940 1.00 79.31 121 THR A O 1
ATOM 963 N N . GLY A 1 122 ? 12.335 0.446 -18.894 1.00 75.56 122 GLY A N 1
ATOM 964 C CA . GLY A 1 122 ? 12.651 -0.113 -17.572 1.00 75.56 122 GLY A CA 1
ATOM 965 C C . GLY A 1 122 ? 12.583 -1.644 -17.524 1.00 75.56 122 GLY A C 1
ATOM 966 O O . GLY A 1 122 ? 13.447 -2.284 -16.929 1.00 75.56 122 GLY A O 1
ATOM 967 N N . LYS A 1 123 ? 11.611 -2.248 -18.225 1.00 78.44 123 LYS A N 1
ATOM 968 C CA . LYS A 1 123 ? 11.479 -3.710 -18.327 1.00 78.44 123 LYS A CA 1
ATOM 969 C C . LYS A 1 123 ? 12.625 -4.320 -19.137 1.00 78.44 123 LYS A C 1
ATOM 971 O O . LYS A 1 123 ? 13.132 -5.367 -18.753 1.00 78.44 123 LYS A O 1
ATOM 976 N N . ILE A 1 124 ? 13.023 -3.673 -20.233 1.00 84.19 124 ILE A N 1
ATOM 977 C CA . ILE A 1 124 ? 14.090 -4.154 -21.128 1.00 84.19 124 ILE A CA 1
ATOM 978 C C . ILE A 1 124 ? 15.454 -4.091 -20.433 1.00 84.19 124 ILE A C 1
ATOM 980 O O . ILE A 1 124 ? 16.247 -5.020 -20.548 1.00 84.19 124 ILE A O 1
ATOM 984 N N . LEU A 1 125 ? 15.709 -3.024 -19.673 1.00 87.19 125 LEU A N 1
ATOM 985 C CA . LEU A 1 125 ? 16.964 -2.835 -18.941 1.00 87.19 125 LEU A CA 1
ATOM 986 C C . LEU A 1 125 ? 17.013 -3.592 -17.602 1.00 87.19 125 LEU A C 1
ATOM 988 O O . LEU A 1 125 ? 18.028 -3.542 -16.914 1.00 87.19 125 LEU A O 1
ATOM 992 N N . GLY A 1 126 ? 15.921 -4.253 -17.198 1.00 84.12 126 GLY A N 1
ATOM 993 C CA . GLY A 1 126 ? 15.818 -4.915 -15.893 1.00 84.12 126 GLY A CA 1
ATOM 994 C C . GLY A 1 126 ? 15.836 -3.947 -14.704 1.00 84.12 126 GLY A C 1
ATOM 995 O O . GLY A 1 126 ? 16.060 -4.363 -13.569 1.00 84.12 126 GLY A O 1
ATOM 996 N N . ILE A 1 127 ? 15.603 -2.654 -14.942 1.00 84.81 127 ILE A N 1
ATOM 997 C CA . ILE A 1 127 ? 15.604 -1.627 -13.901 1.00 84.81 127 ILE A CA 1
ATOM 998 C C . ILE A 1 127 ? 14.246 -1.664 -13.203 1.00 84.81 127 ILE A C 1
ATOM 1000 O O . ILE A 1 127 ? 13.238 -1.175 -13.718 1.00 84.81 127 ILE A O 1
ATOM 1004 N N . VAL A 1 128 ? 14.220 -2.244 -12.005 1.00 80.31 128 VAL A N 1
ATOM 1005 C CA . VAL A 1 128 ? 13.028 -2.268 -11.157 1.00 80.31 128 VAL A CA 1
ATOM 1006 C C . VAL A 1 128 ? 12.937 -0.943 -10.406 1.00 80.31 128 VAL A C 1
ATOM 1008 O O . VAL A 1 128 ? 13.631 -0.717 -9.417 1.00 80.31 128 VAL A O 1
ATOM 1011 N N . THR A 1 129 ? 12.073 -0.044 -10.873 1.00 79.69 129 THR A N 1
ATOM 1012 C CA . THR A 1 129 ? 11.750 1.170 -10.117 1.00 79.69 129 THR A CA 1
ATOM 1013 C C . THR A 1 129 ? 10.951 0.811 -8.864 1.00 79.69 129 THR A C 1
ATOM 1015 O O . THR A 1 129 ? 9.984 0.048 -8.969 1.00 79.69 129 THR A O 1
ATOM 1018 N N . PRO A 1 130 ? 11.290 1.372 -7.690 1.00 81.81 130 PRO A N 1
ATOM 1019 C CA . PRO A 1 130 ? 10.529 1.130 -6.474 1.00 81.81 130 PRO A CA 1
ATOM 1020 C C . PRO A 1 130 ? 9.084 1.611 -6.636 1.00 81.81 130 PRO A C 1
ATOM 1022 O O . PRO A 1 130 ? 8.811 2.635 -7.267 1.00 81.81 130 PRO A O 1
ATOM 1025 N N . VAL A 1 131 ? 8.145 0.869 -6.047 1.00 84.25 131 VAL A N 1
ATOM 1026 C CA . VAL A 1 131 ? 6.719 1.197 -6.124 1.00 84.25 131 VAL A CA 1
ATOM 1027 C C . VAL A 1 131 ? 6.455 2.513 -5.397 1.00 84.25 131 VAL A C 1
ATOM 1029 O O . VAL A 1 131 ? 6.714 2.638 -4.200 1.00 84.25 131 VAL A O 1
ATOM 1032 N N . LYS A 1 132 ? 5.893 3.489 -6.113 1.00 88.62 132 LYS A N 1
ATOM 1033 C CA . LYS A 1 132 ? 5.475 4.772 -5.544 1.00 88.62 132 LYS A CA 1
ATOM 1034 C C . LYS A 1 132 ? 3.951 4.803 -5.393 1.00 88.62 132 LYS A C 1
ATOM 1036 O O . LYS A 1 132 ? 3.250 4.616 -6.388 1.00 88.62 132 LYS A O 1
ATOM 1041 N N . PRO A 1 133 ? 3.409 5.061 -4.190 1.00 88.75 133 PRO A N 1
ATOM 1042 C CA . PRO A 1 133 ? 1.970 5.203 -4.023 1.00 88.75 133 PRO A CA 1
ATOM 1043 C C . PRO A 1 133 ? 1.489 6.477 -4.725 1.00 88.75 133 PRO A C 1
ATOM 1045 O O . PRO A 1 133 ? 2.026 7.562 -4.499 1.00 88.75 133 PRO A O 1
ATOM 1048 N N . LEU A 1 134 ? 0.463 6.351 -5.569 1.00 88.75 134 LEU A N 1
ATOM 1049 C CA . LEU A 1 134 ? -0.181 7.505 -6.205 1.00 88.75 134 LEU A CA 1
ATOM 1050 C C . LEU A 1 134 ? -1.122 8.231 -5.232 1.00 88.75 134 LEU A C 1
ATOM 1052 O O . LEU A 1 134 ? -1.238 9.453 -5.271 1.00 88.75 134 LEU A O 1
ATOM 1056 N N . LYS A 1 135 ? -1.793 7.475 -4.355 1.00 88.38 135 LYS A N 1
ATOM 1057 C CA . LYS A 1 135 ? -2.768 7.982 -3.388 1.00 88.38 135 LYS A CA 1
ATOM 1058 C C . LYS A 1 135 ? -2.604 7.253 -2.057 1.00 88.38 135 LYS A C 1
ATOM 1060 O O . LYS A 1 135 ? -2.690 6.029 -2.018 1.00 88.38 135 LYS A O 1
ATOM 1065 N N . THR A 1 136 ? -2.409 8.006 -0.977 1.00 89.19 136 THR A N 1
ATOM 1066 C CA . THR A 1 136 ? -2.221 7.461 0.376 1.00 89.19 136 THR A CA 1
ATOM 1067 C C . THR A 1 136 ? -3.299 8.019 1.295 1.00 89.19 136 THR A C 1
ATOM 1069 O O . THR A 1 136 ? -3.089 8.999 2.009 1.00 89.19 136 THR A O 1
ATOM 1072 N N . GLU A 1 137 ? -4.492 7.429 1.240 1.00 92.94 137 GLU A N 1
ATOM 1073 C CA . GLU A 1 137 ? -5.550 7.767 2.190 1.00 92.94 137 GLU A CA 1
ATOM 1074 C C . GLU A 1 137 ? -5.255 7.135 3.549 1.00 92.94 137 GLU A C 1
ATOM 1076 O O . GLU A 1 137 ? -4.822 5.986 3.646 1.00 92.94 137 GLU A O 1
ATOM 1081 N N . ARG A 1 138 ? -5.484 7.900 4.617 1.00 93.31 138 ARG A N 1
ATOM 1082 C CA . ARG A 1 138 ? -5.325 7.394 5.979 1.00 93.31 138 ARG A CA 1
ATOM 1083 C C . ARG A 1 138 ? -6.582 6.613 6.368 1.00 93.31 138 ARG A C 1
ATOM 1085 O O . ARG A 1 138 ? -7.675 7.171 6.250 1.00 93.31 138 ARG A O 1
ATOM 1092 N N . PRO A 1 139 ? -6.458 5.366 6.853 1.00 93.56 139 PRO A N 1
ATOM 1093 C CA . PRO A 1 139 ? -7.619 4.602 7.281 1.00 93.56 139 PRO A CA 1
ATOM 1094 C C . PRO A 1 139 ? -8.285 5.267 8.498 1.00 93.56 139 PRO A C 1
ATOM 1096 O O . PRO A 1 139 ? -7.605 5.889 9.323 1.00 93.56 139 PRO A O 1
ATOM 1099 N N . PRO A 1 140 ? -9.614 5.147 8.642 1.00 96.00 140 PRO A N 1
ATOM 1100 C CA . PRO A 1 140 ? -10.323 5.720 9.775 1.00 96.00 140 PRO A CA 1
ATOM 1101 C C . PRO A 1 140 ? -9.940 5.010 11.077 1.00 96.00 140 PRO A C 1
ATOM 1103 O O . PRO A 1 140 ? -9.887 3.784 11.147 1.00 96.00 140 PRO A O 1
ATOM 1106 N N . TYR A 1 141 ? -9.740 5.785 12.143 1.00 96.19 141 TYR A N 1
ATOM 1107 C CA . TYR A 1 141 ? -9.407 5.223 13.451 1.00 96.19 141 TYR A CA 1
ATOM 1108 C C . TYR A 1 141 ? -10.595 4.447 14.059 1.00 96.19 141 TYR A C 1
ATOM 1110 O O . TYR A 1 141 ? -11.698 5.017 14.137 1.00 96.19 141 TYR A O 1
ATOM 1118 N N . PRO A 1 142 ? -10.405 3.200 14.540 1.00 94.94 142 PRO A N 1
ATOM 1119 C CA . PRO A 1 142 ? -11.479 2.386 15.106 1.00 94.94 142 PRO A CA 1
ATOM 1120 C C . PRO A 1 142 ? -12.167 3.042 16.311 1.00 94.94 142 PRO A C 1
ATOM 1122 O O . PRO A 1 142 ? -11.526 3.618 17.192 1.00 94.94 142 PRO A O 1
ATOM 1125 N N . ARG A 1 143 ? -13.502 2.925 16.394 1.00 96.75 143 ARG A N 1
ATOM 1126 C CA . ARG A 1 143 ? -14.288 3.530 17.489 1.00 96.75 143 ARG A CA 1
ATOM 1127 C C . ARG A 1 143 ? -13.967 2.924 18.860 1.00 96.75 143 ARG A C 1
ATOM 1129 O O . ARG A 1 143 ? -13.976 3.663 19.838 1.00 96.75 143 ARG A O 1
ATOM 1136 N N . GLY A 1 144 ? -13.710 1.614 18.928 1.00 95.00 144 GLY A N 1
ATOM 1137 C CA . GLY A 1 144 ? -13.342 0.917 20.167 1.00 95.00 144 GLY A CA 1
ATOM 1138 C C . GLY A 1 144 ? -12.023 1.439 20.728 1.00 95.00 144 GLY A C 1
ATOM 1139 O O . GLY A 1 144 ? -12.001 1.972 21.833 1.00 95.00 144 GLY A O 1
ATOM 1140 N N . ALA A 1 145 ? -10.975 1.427 19.899 1.00 95.00 145 ALA A N 1
ATOM 1141 C CA . ALA A 1 145 ? -9.669 1.980 20.246 1.00 95.00 145 ALA A CA 1
ATOM 1142 C C . ALA A 1 145 ? -9.752 3.460 20.652 1.00 95.00 145 ALA A C 1
ATOM 1144 O O . ALA A 1 145 ? -9.138 3.861 21.634 1.00 95.00 145 ALA A O 1
ATOM 1145 N N . ARG A 1 146 ? -10.580 4.267 19.966 1.00 96.19 146 ARG A N 1
ATOM 1146 C CA . ARG A 1 146 ? -10.793 5.678 20.335 1.00 96.19 146 ARG A CA 1
ATOM 1147 C C . ARG A 1 146 ? -11.366 5.840 21.746 1.00 96.19 146 ARG A C 1
ATOM 1149 O O . ARG A 1 146 ? -10.939 6.735 22.460 1.00 96.19 146 ARG A O 1
ATOM 1156 N N . LYS A 1 147 ? -12.342 5.011 22.134 1.00 97.00 147 LYS A N 1
ATOM 1157 C CA . LYS A 1 147 ? -12.969 5.079 23.466 1.00 97.00 147 LYS A CA 1
ATOM 1158 C C . LYS A 1 147 ? -12.028 4.606 24.572 1.00 97.00 147 LYS A C 1
ATOM 1160 O O . LYS A 1 147 ? -12.055 5.177 25.653 1.00 97.00 147 LYS A O 1
ATOM 1165 N N . SER A 1 148 ? -11.222 3.585 24.292 1.00 95.88 148 SER A N 1
ATOM 1166 C CA . SER A 1 148 ? -10.271 3.012 25.251 1.00 95.88 148 SER A CA 1
ATOM 1167 C C . SER A 1 148 ? -8.915 3.727 25.275 1.00 95.88 148 SER A C 1
ATOM 1169 O O . SER A 1 148 ? -8.058 3.368 26.072 1.00 95.88 148 SER A O 1
ATOM 1171 N N . GLY A 1 149 ? -8.688 4.703 24.387 1.00 95.56 149 GLY A N 1
ATOM 1172 C CA . GLY A 1 149 ? -7.397 5.381 24.242 1.00 95.56 149 GLY A CA 1
ATOM 1173 C C . GLY A 1 149 ? -6.270 4.484 23.716 1.00 95.56 149 GLY A C 1
ATOM 1174 O O . GLY A 1 149 ? -5.105 4.852 23.819 1.00 95.56 149 GLY A O 1
ATOM 1175 N N . TRP A 1 150 ? -6.591 3.311 23.164 1.00 95.06 150 TRP A N 1
ATOM 1176 C CA . TRP A 1 150 ? -5.595 2.365 22.662 1.00 95.06 150 TRP A CA 1
ATOM 1177 C C . TRP A 1 150 ? -4.935 2.890 21.406 1.00 95.06 150 TRP A C 1
ATOM 1179 O O . TRP A 1 150 ? -5.616 3.478 20.567 1.00 95.06 150 TRP A O 1
ATOM 1189 N N . GLN A 1 151 ? -3.637 2.633 21.278 1.00 94.12 151 GLN A N 1
ATOM 1190 C CA . GLN A 1 151 ? -2.793 2.984 20.141 1.00 94.12 151 GLN A CA 1
ATOM 1191 C C . GLN A 1 151 ? -1.982 1.758 19.724 1.00 94.12 151 GLN A C 1
ATOM 1193 O O . GLN A 1 151 ? -1.745 0.860 20.526 1.00 94.12 151 GLN A O 1
ATOM 1198 N N . GLY A 1 152 ? -1.561 1.721 18.466 1.00 94.69 152 GLY A N 1
ATOM 1199 C CA . GLY A 1 152 ? -0.754 0.629 17.945 1.00 94.69 152 GLY A CA 1
ATOM 1200 C C . GLY A 1 152 ? -0.229 0.937 16.553 1.00 94.69 152 GLY A C 1
ATOM 1201 O O . GLY A 1 152 ? -0.713 1.842 15.866 1.00 94.69 152 GLY A O 1
ATOM 1202 N N . ARG A 1 153 ? 0.773 0.169 16.140 1.00 95.31 153 ARG A N 1
ATOM 1203 C CA . ARG A 1 153 ? 1.329 0.173 14.791 1.00 95.31 153 ARG A CA 1
ATOM 1204 C C . ARG A 1 153 ? 0.932 -1.126 14.106 1.00 95.31 153 ARG A C 1
ATOM 1206 O O . ARG A 1 153 ? 0.938 -2.177 14.735 1.00 95.31 153 ARG A O 1
ATOM 1213 N N . VAL A 1 154 ? 0.609 -1.041 12.819 1.00 95.38 154 VAL A N 1
ATOM 1214 C CA . VAL A 1 154 ? 0.370 -2.209 11.967 1.00 95.38 154 VAL A CA 1
ATOM 1215 C C . VAL A 1 154 ? 1.313 -2.129 10.778 1.00 95.38 154 VAL A C 1
ATOM 1217 O O . VAL A 1 154 ? 1.366 -1.106 10.091 1.00 95.38 154 VAL A O 1
ATOM 1220 N N . ILE A 1 155 ? 2.067 -3.197 10.550 1.00 96.19 155 ILE A N 1
ATOM 1221 C CA . ILE A 1 155 ? 2.890 -3.386 9.360 1.00 96.19 155 ILE A CA 1
ATOM 1222 C C . ILE A 1 155 ? 2.124 -4.328 8.438 1.00 96.19 155 ILE A C 1
ATOM 1224 O O . ILE A 1 155 ? 1.777 -5.446 8.819 1.00 96.19 155 ILE A O 1
ATOM 1228 N N . LEU A 1 156 ? 1.837 -3.854 7.227 1.00 95.06 156 LEU A N 1
ATOM 1229 C CA . LEU A 1 156 ? 1.114 -4.612 6.212 1.00 95.06 156 LEU A CA 1
ATOM 1230 C C . LEU A 1 156 ? 2.074 -5.066 5.118 1.00 95.06 156 LEU A C 1
ATOM 1232 O O . LEU A 1 156 ? 2.853 -4.269 4.596 1.00 95.06 156 LEU A O 1
ATOM 1236 N N . GLN A 1 157 ? 1.955 -6.328 4.731 1.00 96.19 157 GLN A N 1
ATOM 1237 C CA . GLN A 1 157 ? 2.561 -6.866 3.525 1.00 96.19 157 GLN A CA 1
ATOM 1238 C C . GLN A 1 157 ? 1.524 -6.823 2.400 1.00 96.19 157 GLN A C 1
ATOM 1240 O O . GLN A 1 157 ? 0.453 -7.423 2.508 1.00 96.19 157 GLN A O 1
ATOM 1245 N N . LEU A 1 158 ? 1.829 -6.098 1.324 1.00 94.94 158 LEU A N 1
ATOM 124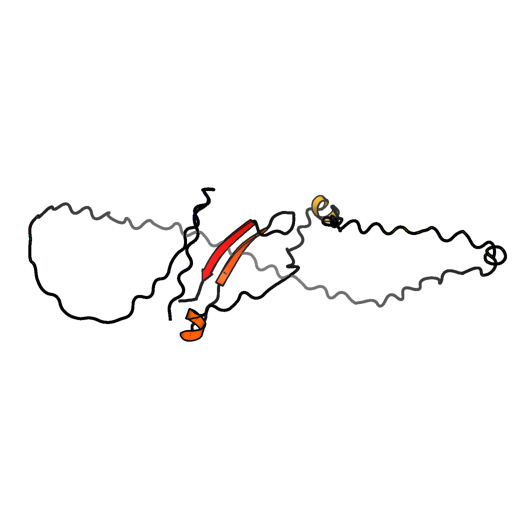6 C CA . LEU A 1 158 ? 0.936 -5.923 0.178 1.00 94.94 158 LEU A CA 1
ATOM 1247 C C . LEU A 1 158 ? 1.523 -6.605 -1.059 1.00 94.94 158 LEU A C 1
ATOM 1249 O O . LEU A 1 158 ? 2.705 -6.443 -1.353 1.00 94.94 158 LEU A O 1
ATOM 1253 N N . SER A 1 159 ? 0.684 -7.305 -1.819 1.00 93.44 159 SER A N 1
ATOM 1254 C CA . SER A 1 159 ? 1.012 -7.753 -3.173 1.00 93.44 159 SER A CA 1
ATOM 1255 C C . SER A 1 159 ? 0.318 -6.850 -4.185 1.00 93.44 159 SER A C 1
ATOM 1257 O O . SER A 1 159 ? -0.888 -6.618 -4.083 1.00 93.44 159 SER A O 1
ATOM 1259 N N . ILE A 1 160 ? 1.068 -6.312 -5.147 1.00 91.94 160 ILE A N 1
ATOM 1260 C CA . ILE A 1 160 ? 0.572 -5.334 -6.122 1.00 91.94 160 ILE A CA 1
ATOM 1261 C C . ILE A 1 160 ? 0.687 -5.929 -7.524 1.00 91.94 160 ILE A C 1
ATOM 1263 O O . ILE A 1 160 ? 1.723 -6.458 -7.915 1.00 91.94 160 ILE A O 1
ATOM 1267 N N . THR A 1 161 ? -0.400 -5.838 -8.282 1.00 89.25 161 THR A N 1
ATOM 1268 C CA . THR A 1 161 ? -0.467 -6.271 -9.681 1.00 89.25 161 THR A CA 1
ATOM 1269 C C . THR A 1 161 ? 0.341 -5.346 -10.602 1.00 89.25 161 THR A C 1
ATOM 1271 O O . THR A 1 161 ? 0.530 -4.172 -10.276 1.00 89.25 161 THR A O 1
ATOM 1274 N N . PRO A 1 162 ? 0.717 -5.796 -11.814 1.00 85.00 162 PRO A N 1
ATOM 1275 C CA . PRO A 1 162 ? 1.362 -4.938 -12.816 1.00 85.00 162 PRO A CA 1
ATOM 1276 C C . PRO A 1 162 ? 0.546 -3.692 -13.202 1.00 85.00 162 PRO A C 1
ATOM 1278 O O . PRO A 1 162 ? 1.097 -2.712 -13.688 1.00 85.00 162 PRO A O 1
ATOM 1281 N N . HIS A 1 163 ? -0.769 -3.707 -12.960 1.00 86.38 163 HIS A N 1
ATOM 1282 C CA . HIS A 1 163 ? -1.670 -2.575 -13.190 1.00 86.38 163 HIS A CA 1
ATOM 1283 C C . HIS A 1 163 ? -1.732 -1.587 -12.012 1.00 86.38 163 HIS A C 1
ATOM 1285 O O . HIS A 1 163 ? -2.578 -0.694 -12.008 1.00 86.38 163 HIS A O 1
ATOM 1291 N N . GLY A 1 164 ? -0.902 -1.765 -10.978 1.00 87.06 164 GLY A N 1
ATOM 1292 C CA . GLY A 1 164 ? -0.867 -0.897 -9.800 1.00 87.06 164 GLY A CA 1
ATOM 1293 C C . GLY A 1 164 ? -2.029 -1.103 -8.822 1.00 87.06 164 GLY A C 1
ATOM 1294 O O . GLY A 1 164 ? -2.242 -0.270 -7.943 1.00 87.06 164 GLY A O 1
ATOM 1295 N N . ARG A 1 165 ? -2.799 -2.195 -8.951 1.00 90.25 165 ARG A N 1
ATOM 1296 C CA . ARG A 1 165 ? -3.870 -2.556 -8.002 1.00 90.25 165 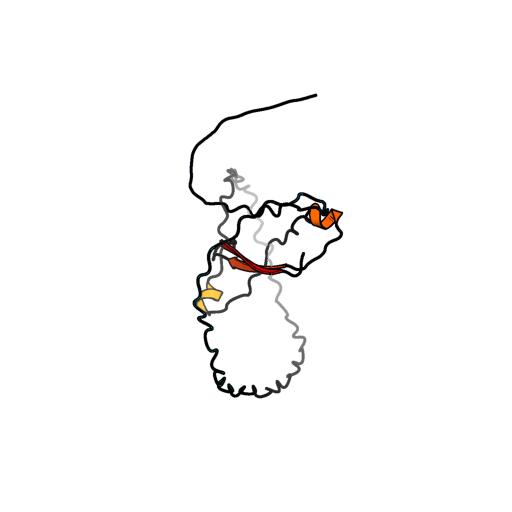ARG A CA 1
ATOM 1297 C C . ARG A 1 165 ? -3.353 -3.508 -6.930 1.00 90.25 165 ARG A C 1
ATOM 1299 O O . ARG A 1 165 ? -2.602 -4.425 -7.255 1.00 90.25 165 ARG A O 1
ATOM 1306 N N . VAL A 1 166 ? -3.797 -3.329 -5.687 1.00 92.00 166 VAL A N 1
ATOM 1307 C CA . VAL A 1 166 ? -3.509 -4.255 -4.579 1.00 92.00 166 VAL A CA 1
ATOM 1308 C C . VAL A 1 166 ? -4.275 -5.560 -4.805 1.00 92.00 166 VAL A C 1
ATOM 1310 O O . VAL A 1 166 ? -5.493 -5.537 -4.964 1.00 92.00 166 VAL A O 1
ATOM 1313 N N . MET A 1 167 ? -3.559 -6.681 -4.847 1.00 94.50 167 MET A N 1
ATOM 1314 C CA . MET A 1 167 ? -4.113 -8.024 -5.026 1.00 94.50 167 MET A CA 1
ATOM 1315 C C . MET A 1 167 ? -4.413 -8.685 -3.682 1.00 94.50 167 MET A C 1
ATOM 1317 O O . MET A 1 167 ? -5.509 -9.191 -3.468 1.00 94.50 167 MET A O 1
ATOM 1321 N N . THR A 1 168 ? -3.443 -8.662 -2.767 1.00 95.81 168 THR A N 1
ATOM 1322 C CA . THR A 1 168 ? -3.571 -9.224 -1.420 1.00 95.81 168 THR A CA 1
ATOM 1323 C C . THR A 1 168 ? -2.941 -8.288 -0.396 1.00 95.81 168 THR A C 1
ATOM 1325 O O . THR A 1 168 ? -1.994 -7.558 -0.699 1.00 95.81 168 THR A O 1
ATOM 1328 N N . ALA A 1 169 ? -3.489 -8.303 0.817 1.00 95.38 169 ALA A N 1
ATOM 1329 C CA . ALA A 1 169 ? -2.966 -7.583 1.967 1.00 95.38 169 ALA A CA 1
ATOM 1330 C C . ALA A 1 169 ? -2.943 -8.531 3.168 1.00 95.38 169 ALA A C 1
ATOM 1332 O O . ALA A 1 169 ? -3.972 -9.113 3.512 1.00 95.38 169 ALA A O 1
ATOM 1333 N N . ALA A 1 170 ? -1.778 -8.686 3.787 1.00 96.44 170 ALA A N 1
ATOM 1334 C CA . ALA A 1 170 ? -1.579 -9.494 4.981 1.00 96.44 170 ALA A CA 1
ATOM 1335 C C . ALA A 1 170 ? -0.995 -8.630 6.101 1.00 96.44 170 ALA A C 1
ATOM 1337 O O . ALA A 1 170 ? -0.261 -7.672 5.847 1.00 96.44 170 ALA A O 1
ATOM 1338 N N . ILE A 1 171 ? -1.326 -8.962 7.347 1.00 96.06 171 ILE A N 1
ATOM 1339 C CA . ILE A 1 171 ? -0.713 -8.331 8.515 1.00 96.06 171 ILE A CA 1
ATOM 1340 C C . ILE A 1 171 ? 0.608 -9.047 8.765 1.00 96.06 171 ILE A C 1
ATOM 1342 O O . ILE A 1 171 ? 0.624 -10.257 8.968 1.00 96.06 171 ILE A O 1
ATOM 1346 N N . HIS A 1 172 ? 1.702 -8.296 8.719 1.00 94.81 172 HIS A N 1
ATOM 1347 C CA . HIS A 1 172 ? 3.024 -8.806 9.057 1.00 94.81 172 HIS A CA 1
ATOM 1348 C C . HIS A 1 172 ? 3.288 -8.673 10.558 1.00 94.81 172 HIS A C 1
ATOM 1350 O O . HIS A 1 172 ? 3.736 -9.615 11.198 1.00 94.81 172 HIS A O 1
ATOM 1356 N N . GLU A 1 173 ? 2.952 -7.514 11.126 1.00 95.19 173 GLU A N 1
ATOM 1357 C CA . GLU A 1 173 ? 3.139 -7.224 12.546 1.00 95.19 173 GLU A CA 1
ATOM 1358 C C . GLU A 1 173 ? 2.049 -6.265 13.031 1.00 95.19 173 GLU A C 1
ATOM 1360 O O . GLU A 1 173 ? 1.643 -5.351 12.303 1.00 95.19 173 GLU A O 1
ATOM 1365 N N . SER A 1 174 ? 1.587 -6.439 14.268 1.00 95.50 174 SER A N 1
ATOM 1366 C CA . SER A 1 174 ? 0.695 -5.492 14.934 1.00 95.50 174 SER A CA 1
ATOM 1367 C C . SER A 1 174 ? 1.062 -5.340 16.406 1.00 95.50 174 SER A C 1
ATOM 1369 O O . SER A 1 174 ? 1.116 -6.332 17.123 1.00 95.50 174 SER A O 1
ATOM 1371 N N . SER A 1 175 ? 1.250 -4.102 16.866 1.00 91.69 175 SER A N 1
ATOM 1372 C CA . SER A 1 175 ? 1.523 -3.787 18.278 1.00 91.69 175 SER A CA 1
ATOM 1373 C C . SER A 1 175 ? 0.290 -3.312 19.059 1.00 91.69 175 SER A C 1
ATOM 1375 O O . SER A 1 175 ? 0.410 -2.885 20.204 1.00 91.69 175 SER A O 1
ATOM 1377 N N . GLY A 1 176 ? -0.889 -3.324 18.426 1.00 78.62 176 GLY A N 1
ATOM 1378 C CA . GLY A 1 176 ? -2.159 -2.965 19.059 1.00 78.62 176 GLY A CA 1
ATOM 1379 C C . GLY A 1 176 ? -2.749 -4.113 19.882 1.00 78.62 176 GLY A C 1
ATOM 1380 O O . GLY A 1 176 ? -2.508 -5.276 19.573 1.00 78.62 176 GLY A O 1
ATOM 1381 N N . TYR A 1 177 ? -3.519 -3.747 20.909 1.00 58.84 177 TYR A N 1
ATOM 1382 C CA . TYR A 1 177 ? -4.293 -4.642 21.779 1.00 58.84 177 TYR A CA 1
ATOM 1383 C C . TYR A 1 177 ? -5.644 -5.031 21.167 1.00 58.84 177 TYR A C 1
ATOM 1385 O O . TYR A 1 177 ? -6.249 -4.168 20.479 1.00 58.84 177 TYR A O 1
#

Secondary structure (DSSP, 8-state):
--------------------------------------------------------------------------------PPPPP---GGGGTTTTS----------------------THHHHTT--PPP--S--PPPPPPHHHHHHT----EEEEEEE-TTS-EEEEEEEEE---

pLDDT: mean 70.28, std 17.34, range [35.38, 97.0]

Sequence (177 aa):
MWLKKSSSMGEIHTGKTVFFLLEKERSMPFIYAMLIVPIYIGSLSCVPQVFPGEFPESEVETLAVIEVKGQTLKSTTQAFSFPLPIFSPELHKNLSRALPLPEIHINRIHPHTSQVLIDQTGKILGIVTPVKPLKTERPPYPRGARKSGWQGRVILQLSITPHGRVMTAAIHESSGY

Radius of gyration: 35.77 Å; chains: 1; bounding box: 76×82×90 Å